Protein AF-A0A838U715-F1 (afdb_monomer_lite)

Structure (mmCIF, N/CA/C/O backbone):
data_AF-A0A838U715-F1
#
_entry.id   AF-A0A838U715-F1
#
loop_
_atom_site.group_PDB
_atom_site.id
_atom_site.type_symbol
_atom_site.label_atom_id
_atom_site.label_alt_id
_atom_site.label_comp_id
_atom_site.label_asym_id
_atom_site.label_entity_id
_atom_site.label_seq_id
_atom_site.pdbx_PDB_ins_code
_atom_site.Cartn_x
_atom_site.Cartn_y
_atom_site.Cartn_z
_atom_site.occupancy
_atom_site.B_iso_or_equiv
_atom_site.auth_seq_id
_atom_site.auth_comp_id
_atom_site.auth_asym_id
_atom_site.auth_atom_id
_atom_site.pdbx_PDB_model_num
ATOM 1 N N . MET A 1 1 ? -49.608 39.444 27.092 1.00 53.28 1 MET A N 1
ATOM 2 C CA . MET A 1 1 ? -48.199 39.632 26.659 1.00 53.28 1 MET A CA 1
ATOM 3 C C . MET A 1 1 ? -47.166 38.999 27.608 1.00 53.28 1 MET A C 1
ATOM 5 O O . MET A 1 1 ? -46.096 38.635 27.142 1.00 53.28 1 MET A O 1
ATOM 9 N N . PHE A 1 2 ? -47.479 38.795 28.898 1.00 52.53 2 PHE A N 1
ATOM 10 C CA . PHE A 1 2 ? -46.560 38.200 29.887 1.00 52.53 2 PHE A CA 1
ATOM 11 C C . PHE A 1 2 ? -46.329 36.679 29.751 1.00 52.53 2 PHE A C 1
ATOM 13 O O . PHE A 1 2 ? -45.199 36.222 29.893 1.00 52.53 2 PHE A O 1
ATOM 20 N N . VAL A 1 3 ? -47.350 35.895 29.385 1.00 55.03 3 VAL A N 1
ATOM 21 C CA . VAL A 1 3 ? -47.244 34.419 29.294 1.00 55.03 3 VAL A CA 1
ATOM 22 C C . VAL A 1 3 ? -46.326 33.953 28.150 1.00 55.03 3 VAL A C 1
ATOM 24 O O . VAL A 1 3 ? -45.543 33.025 28.323 1.00 55.03 3 VAL A O 1
ATOM 27 N N . LYS A 1 4 ? -46.333 34.646 26.999 1.00 54.09 4 LYS A N 1
ATOM 28 C CA . LYS A 1 4 ? -45.460 34.315 25.853 1.00 54.09 4 LYS A CA 1
ATOM 29 C C . LYS A 1 4 ? -43.970 34.557 26.146 1.00 54.09 4 LYS A C 1
ATOM 31 O O . LYS A 1 4 ? -43.141 33.772 25.705 1.00 54.09 4 LYS A O 1
ATOM 36 N N . LYS A 1 5 ? -43.625 35.596 26.922 1.00 56.09 5 LYS A N 1
ATOM 37 C CA . LYS A 1 5 ? -42.231 35.870 27.328 1.00 56.09 5 LYS A CA 1
ATOM 38 C C . LYS A 1 5 ? -41.699 34.836 28.328 1.00 56.09 5 LYS A C 1
ATOM 40 O O . LYS A 1 5 ? -40.544 34.443 28.223 1.00 56.09 5 LYS A O 1
ATOM 45 N N . SER A 1 6 ? -42.541 34.372 29.253 1.00 59.62 6 SER A N 1
ATOM 46 C CA . SER A 1 6 ? -42.167 33.350 30.242 1.00 59.62 6 SER A CA 1
ATOM 47 C C . SER A 1 6 ? -41.945 31.974 29.599 1.00 59.62 6 SER A C 1
ATOM 49 O O . SER A 1 6 ? -40.961 31.310 29.916 1.00 59.62 6 SER A O 1
ATOM 51 N N . LEU A 1 7 ? -42.777 31.593 28.622 1.00 62.03 7 LEU A N 1
ATOM 52 C CA . LEU A 1 7 ? -42.631 30.326 27.898 1.00 62.03 7 LEU A CA 1
ATOM 53 C C . LEU A 1 7 ? -41.391 30.306 26.982 1.00 62.03 7 LEU A C 1
ATOM 55 O O . LEU A 1 7 ? -40.694 29.297 26.930 1.00 62.03 7 LEU A O 1
ATOM 59 N N . SER A 1 8 ? -41.063 31.424 26.318 1.00 63.88 8 SER A N 1
ATOM 60 C CA . SER A 1 8 ? -39.830 31.541 25.519 1.00 63.88 8 SER A CA 1
ATOM 61 C C . SER A 1 8 ? -38.553 31.483 26.361 1.00 63.88 8 SER A C 1
ATOM 63 O O . SER A 1 8 ? -37.570 30.906 25.909 1.00 63.88 8 SER A O 1
ATOM 65 N N . LEU A 1 9 ? -38.550 32.045 27.575 1.00 61.62 9 LEU A N 1
ATOM 66 C CA . LEU A 1 9 ? -37.379 32.018 28.457 1.00 61.62 9 LEU A CA 1
ATOM 67 C C . LEU A 1 9 ? -37.129 30.612 29.032 1.00 61.62 9 LEU A C 1
ATOM 69 O O . LEU A 1 9 ? -35.988 30.161 29.077 1.00 61.62 9 LEU A O 1
ATOM 73 N N . LEU A 1 10 ? -38.196 29.890 29.393 1.00 65.06 10 LEU A N 1
ATOM 74 C CA . LEU A 1 10 ? -38.128 28.492 29.837 1.00 65.06 10 LEU A CA 1
ATOM 75 C C . LEU A 1 10 ? -37.656 27.546 28.725 1.00 65.06 10 LEU A C 1
ATOM 77 O O . LEU A 1 10 ? -36.820 26.683 28.984 1.00 65.06 10 LEU A O 1
ATOM 81 N N . LEU A 1 11 ? -38.133 27.739 27.488 1.00 64.00 11 LEU A N 1
ATOM 82 C CA . LEU A 1 11 ? -37.650 26.972 26.337 1.00 64.00 11 LEU A CA 1
ATOM 83 C C . LEU A 1 11 ? -36.156 27.231 26.088 1.00 64.00 11 LEU A C 1
ATOM 85 O O . LEU A 1 11 ? -35.392 26.285 25.941 1.00 64.00 11 LEU A O 1
ATOM 89 N N . LEU A 1 12 ? -35.720 28.496 26.086 1.00 66.25 12 LEU A N 1
ATOM 90 C CA . LEU A 1 12 ? -34.322 28.855 25.825 1.00 66.25 12 LEU A CA 1
ATOM 91 C C . LEU A 1 12 ? -33.369 28.311 26.906 1.00 66.25 12 LEU A C 1
ATOM 93 O O . LEU A 1 12 ? -32.291 27.817 26.585 1.00 66.25 12 LEU A O 1
ATOM 97 N N . CYS A 1 13 ? -33.775 28.339 28.180 1.00 63.28 13 CYS A N 1
ATOM 98 C CA . CYS A 1 13 ? -33.015 27.725 29.270 1.00 63.28 13 CYS A CA 1
ATOM 99 C C . CYS A 1 13 ? -32.931 26.196 29.139 1.00 63.28 13 CYS A C 1
ATOM 101 O O . CYS A 1 13 ? -31.854 25.645 29.352 1.00 63.28 13 CYS A O 1
ATOM 103 N N . ALA A 1 14 ? -34.019 25.519 28.757 1.00 63.91 14 ALA A N 1
ATOM 104 C CA . ALA A 1 14 ? -34.029 24.067 28.552 1.00 63.91 14 ALA A CA 1
ATOM 105 C C . ALA A 1 14 ? -33.161 23.627 27.356 1.00 63.91 14 ALA A C 1
ATOM 107 O O . ALA A 1 14 ? -32.470 22.611 27.424 1.00 63.91 14 ALA A O 1
ATOM 108 N N . PHE A 1 15 ? -33.137 24.415 26.276 1.00 68.94 15 PHE A N 1
ATOM 109 C CA . PHE A 1 15 ? -32.233 24.174 25.150 1.00 68.94 15 PHE A CA 1
ATOM 110 C C . PHE A 1 15 ? -30.764 24.328 25.567 1.00 68.94 15 PHE A C 1
ATOM 112 O O . PHE A 1 15 ? -29.961 23.434 25.304 1.00 68.94 15 PHE A O 1
ATOM 119 N N . SER A 1 16 ? -30.413 25.395 26.289 1.00 71.12 16 SER A N 1
ATOM 120 C CA . SER A 1 16 ? -29.035 25.628 26.740 1.00 71.12 16 SER A CA 1
ATOM 121 C C . SER A 1 16 ? -28.525 24.565 27.720 1.00 71.12 16 SER A C 1
ATOM 123 O O . SER A 1 16 ? -27.371 24.155 27.626 1.00 71.12 16 SER A O 1
ATOM 125 N N . THR A 1 17 ? -29.361 24.068 28.636 1.00 72.44 17 THR A N 1
ATOM 126 C CA . THR A 1 17 ? -28.960 22.995 29.564 1.00 72.44 17 THR A CA 1
ATOM 127 C C . THR A 1 17 ? -28.779 21.655 28.856 1.00 72.44 17 THR A C 1
ATOM 129 O O . THR A 1 17 ? -27.814 20.948 29.143 1.00 72.44 17 THR A O 1
ATOM 132 N N . SER A 1 18 ? -29.647 21.324 27.895 1.00 80.50 18 SER A N 1
ATOM 133 C CA . SER A 1 18 ? -29.495 20.111 27.081 1.00 80.50 18 SER A CA 1
ATOM 134 C C . SER A 1 18 ? -28.235 20.146 26.206 1.00 80.50 18 SER A C 1
ATOM 136 O O . SER A 1 18 ? -27.519 19.150 26.127 1.00 80.50 18 SER A O 1
ATOM 138 N N . ALA A 1 19 ? -27.899 21.306 25.632 1.00 82.25 19 ALA A N 1
ATOM 139 C CA . ALA A 1 19 ? -26.681 21.491 24.847 1.00 82.25 19 ALA A CA 1
ATOM 140 C C . ALA A 1 19 ? -25.413 21.341 25.704 1.00 82.25 19 ALA A C 1
ATOM 142 O O . ALA A 1 19 ? -24.472 20.665 25.297 1.00 82.25 19 ALA A O 1
ATOM 143 N N . LEU A 1 20 ? -25.398 21.908 26.916 1.00 84.06 20 LEU A N 1
ATOM 144 C CA . LEU A 1 20 ? -24.276 21.763 27.851 1.00 84.06 20 LEU A CA 1
ATOM 145 C C . LEU A 1 20 ? -24.098 20.316 28.336 1.00 84.06 20 LEU A C 1
ATOM 147 O O . LEU A 1 20 ? -22.967 19.852 28.471 1.00 84.06 20 LEU A O 1
ATOM 151 N N . ALA A 1 21 ? -25.197 19.594 28.570 1.00 85.50 21 ALA A N 1
ATOM 152 C CA . ALA A 1 21 ? -25.157 18.176 28.927 1.00 85.50 21 ALA A CA 1
ATOM 153 C C . ALA A 1 21 ? -24.656 17.300 27.766 1.00 85.50 21 ALA A C 1
ATOM 155 O O . ALA A 1 21 ? -23.888 16.365 27.981 1.00 85.50 21 ALA A O 1
ATOM 156 N N . GLN A 1 22 ? -25.044 17.620 26.530 1.00 89.94 22 GLN A N 1
ATOM 157 C CA . GLN A 1 22 ? -24.530 16.933 25.347 1.00 89.94 22 GLN A CA 1
ATOM 158 C C . GLN A 1 22 ? -23.032 17.197 25.157 1.00 89.94 22 GLN A C 1
ATOM 160 O O . GLN A 1 22 ? -22.276 16.265 24.894 1.00 89.94 22 GLN A O 1
ATOM 165 N N . GLN A 1 23 ? -22.590 18.440 25.364 1.00 92.56 23 GLN A N 1
ATOM 166 C CA . GLN A 1 23 ? -21.179 18.810 25.290 1.00 92.56 23 GLN A CA 1
ATOM 167 C C . GLN A 1 23 ? -20.341 18.052 26.326 1.00 92.56 23 GLN A C 1
ATOM 169 O O . GLN A 1 23 ? -19.287 17.521 25.991 1.00 92.56 23 GLN A O 1
ATOM 174 N N . SER A 1 24 ? -20.799 17.961 27.579 1.00 92.19 24 SER A N 1
ATOM 175 C CA . SER A 1 24 ? -20.057 17.245 28.623 1.00 92.19 24 SER A CA 1
ATOM 176 C C . SER A 1 24 ? -20.012 15.734 28.375 1.00 92.19 24 SER A C 1
ATOM 178 O O . SER A 1 24 ? -18.967 15.108 28.578 1.00 92.19 24 SER A O 1
ATOM 180 N N . ALA A 1 25 ? -21.106 15.148 27.875 1.00 95.31 25 ALA A N 1
ATOM 181 C CA . ALA A 1 25 ? -21.140 13.752 27.452 1.00 95.31 25 ALA A CA 1
ATOM 182 C C . ALA A 1 25 ? -20.172 13.494 26.286 1.00 95.31 25 ALA A C 1
ATOM 184 O O . ALA A 1 25 ? -19.432 12.510 26.310 1.00 95.31 25 ALA A O 1
ATOM 185 N N . GLN A 1 26 ? -20.124 14.406 25.311 1.00 95.31 26 GLN A N 1
ATOM 186 C CA . GLN A 1 26 ? -19.201 14.340 24.183 1.00 95.31 26 GLN A CA 1
ATOM 187 C C . GLN A 1 26 ? -17.741 14.425 24.643 1.00 95.31 26 GLN A C 1
ATOM 189 O O . GLN A 1 26 ? -16.968 13.528 24.326 1.00 95.31 26 GLN A O 1
ATOM 194 N N . THR A 1 27 ? -17.367 15.418 25.453 1.00 96.69 27 THR A N 1
ATOM 195 C CA . THR A 1 27 ? -15.990 15.548 25.965 1.00 96.69 27 THR A CA 1
ATOM 196 C C . THR A 1 27 ? -15.565 14.329 26.790 1.00 96.69 27 THR A C 1
ATOM 198 O O . THR A 1 27 ? -14.421 13.887 26.713 1.00 96.69 27 THR A O 1
ATOM 201 N N . THR A 1 28 ? -16.488 13.732 27.550 1.00 97.31 28 THR A N 1
ATOM 202 C CA . THR A 1 28 ? -16.215 12.483 28.281 1.00 97.31 28 THR A CA 1
ATOM 203 C C . THR A 1 28 ? -15.947 11.315 27.329 1.00 97.31 28 THR A C 1
ATOM 205 O O . THR A 1 28 ? -15.036 10.517 27.559 1.00 97.31 28 THR A O 1
ATOM 208 N N . LEU A 1 29 ? -16.733 11.205 26.255 1.00 97.50 29 LEU A N 1
ATOM 209 C CA . LEU A 1 29 ? -16.560 10.174 25.237 1.00 97.50 29 LEU A CA 1
ATOM 210 C C . LEU A 1 29 ? -15.243 10.352 24.471 1.00 97.50 29 LEU A C 1
ATOM 212 O O . LEU A 1 29 ? -14.537 9.369 24.268 1.00 97.50 29 LEU A O 1
ATOM 216 N N . GLU A 1 30 ? -14.902 11.587 24.102 1.00 97.44 30 GLU A N 1
ATOM 217 C CA . GLU A 1 30 ? -13.639 11.952 23.451 1.00 97.44 30 GLU A CA 1
ATOM 218 C C . GLU A 1 30 ? -12.445 11.575 24.332 1.00 97.44 30 GLU A C 1
ATOM 220 O O . GLU A 1 30 ? -11.585 10.817 23.896 1.00 97.44 30 GLU A O 1
ATOM 225 N N . ALA A 1 31 ? -12.444 11.972 25.610 1.00 97.75 31 ALA A N 1
ATOM 226 C CA . ALA A 1 31 ? -11.373 11.618 26.543 1.00 97.75 31 ALA A CA 1
ATOM 227 C C . ALA A 1 31 ? -11.214 10.096 26.708 1.00 97.75 31 ALA A C 1
ATOM 229 O O . ALA A 1 31 ? -10.098 9.575 26.796 1.00 97.75 31 ALA A O 1
ATOM 230 N N . LYS A 1 32 ? -1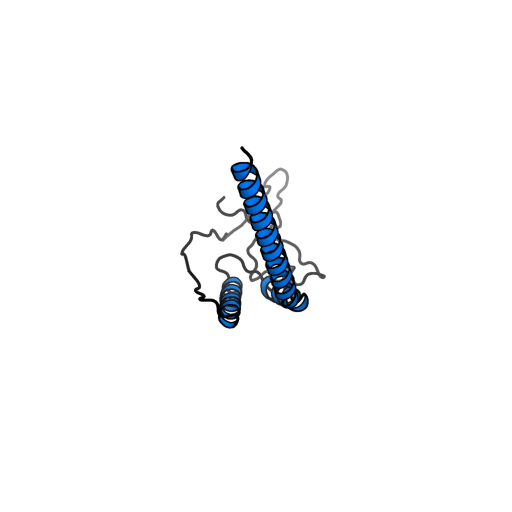2.330 9.357 26.726 1.00 97.44 32 LYS A N 1
ATOM 231 C CA . LYS A 1 32 ? -12.303 7.892 26.753 1.00 97.44 32 LYS A CA 1
ATOM 232 C C . LYS A 1 32 ? -11.730 7.324 25.454 1.00 97.44 32 LYS A C 1
ATOM 234 O O . LYS A 1 32 ? -10.921 6.403 25.517 1.00 97.44 32 LYS A O 1
ATOM 239 N N . PHE A 1 33 ? -12.130 7.847 24.301 1.00 95.94 33 PHE A N 1
ATOM 240 C CA . PHE A 1 33 ? -11.613 7.411 23.007 1.00 95.94 33 PHE A CA 1
ATOM 241 C C . PHE A 1 33 ? -10.103 7.651 22.898 1.00 95.94 33 PHE A C 1
ATOM 243 O O . PHE A 1 33 ? -9.360 6.722 22.581 1.00 95.94 33 PHE A O 1
ATOM 250 N N . ASP A 1 34 ? -9.648 8.848 23.263 1.00 96.88 34 ASP A N 1
ATOM 251 C CA . ASP A 1 34 ? -8.235 9.223 23.264 1.00 96.88 34 ASP A CA 1
ATOM 252 C C . ASP A 1 34 ? -7.402 8.302 24.158 1.00 96.88 34 ASP A C 1
ATOM 254 O O . ASP A 1 34 ? -6.281 7.941 23.799 1.00 96.88 34 ASP A O 1
ATOM 258 N N . SER A 1 35 ? -7.964 7.833 25.280 1.00 96.44 35 SER A N 1
ATOM 259 C CA . SER A 1 35 ? -7.279 6.891 26.175 1.00 96.44 35 SER A CA 1
ATOM 260 C C . SER A 1 35 ? -6.949 5.537 25.526 1.00 96.44 35 SER A C 1
ATOM 262 O O . SER A 1 35 ? -6.049 4.839 25.992 1.00 96.44 35 SER A O 1
ATOM 264 N N . PHE A 1 36 ? -7.636 5.162 24.440 1.00 94.44 36 PHE A N 1
ATOM 265 C CA . PHE A 1 36 ? -7.349 3.942 23.680 1.00 94.44 36 PHE A CA 1
ATOM 266 C C . PHE A 1 36 ? -6.276 4.135 22.598 1.00 94.44 36 PHE A C 1
ATOM 268 O O . PHE A 1 36 ? -5.761 3.150 22.057 1.00 94.44 36 PHE A O 1
ATOM 275 N N . LEU A 1 37 ? -5.924 5.378 22.258 1.00 95.00 37 LEU A N 1
ATOM 276 C CA . LEU A 1 37 ? -4.948 5.670 21.215 1.00 95.00 37 LEU A CA 1
ATOM 277 C C . LEU A 1 37 ? -3.522 5.480 21.741 1.00 95.00 37 LEU A C 1
ATOM 279 O O . LEU A 1 37 ? -3.084 6.115 22.696 1.00 95.00 37 LEU A O 1
ATOM 283 N N . SER A 1 38 ? -2.757 4.621 21.067 1.00 96.62 38 SER A N 1
ATOM 284 C CA . SER A 1 38 ? -1.367 4.333 21.426 1.00 96.62 38 SER A CA 1
ATOM 285 C C . SER A 1 38 ? -0.410 4.774 20.317 1.00 96.62 38 SER A C 1
ATOM 287 O O . SER A 1 38 ? -0.452 4.221 19.213 1.00 96.62 38 SER A O 1
ATOM 289 N N . PRO A 1 39 ? 0.530 5.697 20.594 1.00 97.62 39 PRO A N 1
ATOM 290 C CA . PRO A 1 39 ? 1.595 6.040 19.654 1.00 97.62 39 PRO A CA 1
ATOM 291 C C . PRO A 1 39 ? 2.473 4.840 19.270 1.00 97.62 39 PRO A C 1
ATOM 293 O O . PRO A 1 39 ? 3.050 4.816 18.185 1.00 97.62 39 PRO A O 1
ATOM 296 N N . ALA A 1 40 ? 2.593 3.839 20.150 1.00 98.12 40 ALA A N 1
ATOM 297 C CA . ALA A 1 40 ? 3.350 2.624 19.860 1.00 98.12 40 ALA A CA 1
ATOM 298 C C . ALA A 1 40 ? 2.671 1.782 18.773 1.00 98.12 40 ALA A C 1
ATOM 300 O O . ALA A 1 40 ? 3.356 1.306 17.869 1.00 98.12 40 ALA A O 1
ATOM 301 N N . ASN A 1 41 ? 1.337 1.686 18.808 1.00 96.69 41 ASN A N 1
ATOM 302 C CA . ASN A 1 41 ? 0.566 1.012 17.765 1.00 96.69 41 ASN A CA 1
ATOM 303 C C . ASN A 1 41 ? 0.798 1.683 16.409 1.00 96.69 41 ASN A C 1
ATOM 305 O O . ASN A 1 41 ? 1.152 1.007 15.451 1.00 96.69 41 ASN A O 1
ATOM 309 N N . GLN A 1 42 ? 0.700 3.016 16.349 1.00 96.31 42 GLN A N 1
ATOM 310 C CA . GLN A 1 42 ? 0.899 3.768 15.104 1.00 96.31 42 GLN A CA 1
ATOM 311 C C . GLN A 1 42 ? 2.293 3.550 14.504 1.00 96.31 42 GLN A C 1
ATOM 313 O O . GLN A 1 42 ? 2.425 3.344 13.298 1.00 96.31 42 GLN A O 1
ATOM 318 N N . ARG A 1 43 ? 3.339 3.538 15.342 1.00 97.94 43 ARG A N 1
ATOM 319 C CA . ARG A 1 43 ? 4.709 3.246 14.892 1.00 97.94 43 ARG A CA 1
ATOM 320 C C . ARG A 1 43 ? 4.838 1.839 14.319 1.00 97.94 43 ARG A C 1
ATOM 322 O O . ARG A 1 43 ? 5.430 1.674 13.256 1.00 97.94 43 ARG A O 1
ATOM 329 N N . GLU A 1 44 ? 4.290 0.837 15.000 1.00 97.81 44 GLU A N 1
ATOM 330 C CA . GLU A 1 44 ? 4.390 -0.552 14.549 1.00 97.81 44 GLU A CA 1
ATOM 331 C C . GLU A 1 44 ? 3.581 -0.799 13.272 1.00 97.81 44 GLU A 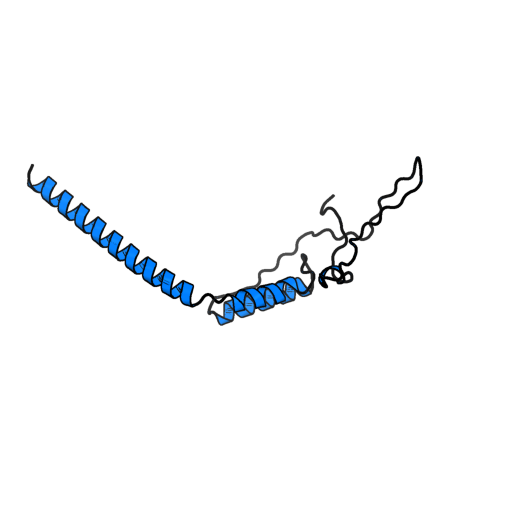C 1
ATOM 333 O O . GLU A 1 44 ? 4.059 -1.452 12.343 1.00 97.81 44 GLU A O 1
ATOM 338 N N . TRP A 1 45 ? 2.383 -0.221 13.181 1.00 97.81 45 TRP A N 1
ATOM 339 C CA . TRP A 1 45 ? 1.553 -0.305 11.984 1.00 97.81 45 TRP A CA 1
ATOM 340 C C . TRP A 1 45 ? 2.226 0.365 10.796 1.00 97.81 45 TRP A C 1
ATOM 342 O O . TRP A 1 45 ? 2.289 -0.237 9.730 1.00 97.81 45 TRP A O 1
ATOM 352 N N . MET A 1 46 ? 2.800 1.556 10.981 1.00 97.06 46 MET A N 1
ATOM 353 C CA . MET A 1 46 ? 3.566 2.226 9.933 1.00 97.06 46 MET A CA 1
ATOM 354 C C . MET A 1 46 ? 4.737 1.359 9.475 1.00 97.06 46 MET A C 1
ATOM 356 O O . MET A 1 46 ? 4.844 1.078 8.285 1.00 97.06 46 MET A O 1
ATOM 360 N N . ARG A 1 47 ? 5.557 0.867 10.414 1.00 95.81 47 ARG A N 1
ATOM 361 C CA . ARG A 1 47 ? 6.711 0.006 10.122 1.00 95.81 47 ARG A CA 1
ATOM 362 C C . ARG A 1 47 ? 6.318 -1.219 9.304 1.00 95.81 47 ARG A C 1
ATOM 364 O O . ARG A 1 47 ? 7.045 -1.593 8.392 1.00 95.81 47 ARG A O 1
ATOM 371 N N . ARG A 1 48 ? 5.184 -1.847 9.626 1.00 97.06 48 ARG A N 1
ATOM 372 C CA . ARG A 1 48 ? 4.646 -2.974 8.862 1.00 97.06 48 ARG A CA 1
ATOM 373 C C . ARG A 1 48 ? 4.176 -2.527 7.482 1.00 97.06 48 ARG A C 1
ATOM 375 O O . ARG A 1 48 ? 4.647 -3.044 6.480 1.00 97.06 48 ARG A O 1
ATOM 382 N N . LEU A 1 49 ? 3.250 -1.576 7.421 1.00 97.25 49 LEU A N 1
ATOM 383 C CA . LEU A 1 49 ? 2.566 -1.207 6.183 1.00 97.25 49 LEU A CA 1
ATOM 384 C C . LEU A 1 49 ? 3.526 -0.641 5.125 1.00 97.25 49 LEU A C 1
ATOM 386 O O . LEU A 1 49 ? 3.262 -0.819 3.935 1.00 97.25 49 LEU A O 1
ATOM 390 N N . SER A 1 50 ? 4.639 -0.024 5.541 1.00 95.44 50 SER A N 1
ATOM 391 C CA . SER A 1 50 ? 5.674 0.532 4.660 1.00 95.44 50 SER A CA 1
ATOM 392 C C . SER A 1 50 ? 6.920 -0.347 4.492 1.00 95.44 50 SER A C 1
ATOM 394 O O . SER A 1 50 ? 7.869 0.077 3.836 1.00 95.44 50 SER A O 1
ATOM 396 N N . ALA A 1 51 ? 6.954 -1.563 5.052 1.00 95.06 51 ALA A N 1
ATOM 397 C CA . ALA A 1 51 ? 8.178 -2.368 5.059 1.00 95.06 51 ALA A CA 1
ATOM 398 C C . ALA A 1 51 ? 8.671 -2.745 3.653 1.00 95.06 51 ALA A C 1
ATOM 400 O O . ALA A 1 51 ? 9.862 -3.014 3.484 1.00 95.06 51 ALA A O 1
ATOM 401 N N . ARG A 1 52 ? 7.761 -2.828 2.670 1.00 95.44 52 ARG A N 1
ATOM 402 C CA . ARG A 1 52 ? 8.042 -3.252 1.291 1.00 95.44 52 ARG A CA 1
ATOM 403 C C . ARG A 1 52 ? 7.144 -2.530 0.279 1.00 95.44 52 ARG A C 1
ATOM 405 O O . ARG A 1 52 ? 6.059 -2.080 0.662 1.00 95.44 52 ARG A O 1
ATOM 412 N N . PRO A 1 53 ? 7.538 -2.460 -1.008 1.00 94.94 53 PRO A N 1
ATOM 413 C CA . PRO A 1 53 ? 6.698 -1.918 -2.073 1.00 94.94 53 PRO A CA 1
ATOM 414 C C . PRO A 1 53 ? 5.304 -2.560 -2.103 1.00 94.94 53 PRO A C 1
ATOM 416 O O . PRO A 1 53 ? 5.165 -3.779 -2.182 1.00 94.94 53 PRO A O 1
ATOM 419 N N . HIS A 1 54 ? 4.262 -1.729 -2.060 1.00 96.31 54 HIS A N 1
ATOM 420 C CA . HIS A 1 54 ? 2.862 -2.164 -1.970 1.00 96.31 54 HIS A CA 1
ATOM 421 C C . HIS A 1 54 ? 1.965 -1.533 -3.050 1.00 96.31 54 HIS A C 1
ATOM 423 O O . HIS A 1 54 ? 0.859 -1.074 -2.779 1.00 96.31 54 HIS A O 1
ATOM 429 N N . HIS A 1 55 ? 2.453 -1.469 -4.290 1.00 94.31 55 HIS A N 1
ATOM 430 C CA . HIS A 1 55 ? 1.682 -0.939 -5.419 1.00 94.31 55 HIS A CA 1
ATOM 431 C C . HIS A 1 55 ? 0.438 -1.794 -5.730 1.00 94.31 55 HIS A C 1
ATOM 433 O O . HIS A 1 55 ? 0.301 -2.930 -5.261 1.00 94.31 55 HIS A O 1
ATOM 439 N N . LEU A 1 56 ? -0.454 -1.272 -6.575 1.00 94.25 56 LEU A N 1
ATOM 440 C CA . LEU A 1 56 ? -1.655 -1.984 -7.010 1.00 94.25 56 LEU A CA 1
ATOM 441 C C . LEU A 1 56 ? -1.295 -3.348 -7.628 1.00 94.25 56 LEU A C 1
ATOM 443 O O . LEU A 1 56 ? -0.376 -3.445 -8.442 1.00 94.25 56 LEU A O 1
ATOM 447 N N . GLY A 1 57 ? -1.974 -4.407 -7.178 1.00 93.38 57 GLY A N 1
ATOM 448 C CA . GLY A 1 57 ? -1.721 -5.793 -7.596 1.00 93.38 57 GLY A CA 1
ATOM 449 C C . GLY A 1 57 ? -0.475 -6.463 -6.990 1.00 93.38 57 GLY A C 1
ATOM 450 O O . GLY A 1 57 ? -0.197 -7.616 -7.311 1.00 93.38 57 GLY A O 1
ATOM 451 N N . SER A 1 58 ? 0.287 -5.788 -6.123 1.00 95.25 58 SER A N 1
ATOM 452 C CA . SER A 1 58 ? 1.476 -6.377 -5.488 1.00 95.25 58 SER A CA 1
ATOM 453 C C . SER A 1 58 ? 1.131 -7.438 -4.434 1.00 95.25 58 SER A C 1
ATOM 455 O O . SER A 1 58 ? 0.121 -7.357 -3.729 1.00 95.25 58 SER A O 1
ATOM 457 N N . ALA A 1 59 ? 2.033 -8.410 -4.257 1.00 96.12 59 ALA A N 1
ATOM 458 C CA . ALA A 1 59 ? 1.897 -9.433 -3.221 1.00 96.12 59 ALA A CA 1
ATOM 459 C C . ALA A 1 59 ? 1.879 -8.831 -1.804 1.00 96.12 59 ALA A C 1
ATOM 461 O O . ALA A 1 59 ? 1.089 -9.262 -0.964 1.00 96.12 59 ALA A O 1
ATOM 462 N N . TYR A 1 60 ? 2.714 -7.819 -1.536 1.00 97.56 60 TYR A N 1
ATOM 463 C CA . TYR A 1 60 ? 2.744 -7.170 -0.224 1.00 97.56 60 TYR A CA 1
ATOM 464 C C . TYR A 1 60 ? 1.517 -6.284 0.023 1.00 97.56 60 TYR A C 1
ATOM 466 O O . TYR A 1 60 ? 0.995 -6.259 1.134 1.00 97.56 60 TYR A O 1
ATOM 474 N N . GLY A 1 61 ? 0.986 -5.638 -1.022 1.00 97.50 61 GLY A N 1
ATOM 475 C CA . GLY A 1 61 ? -0.294 -4.930 -0.952 1.00 97.50 61 GLY A CA 1
ATOM 476 C C . GLY A 1 61 ? -1.438 -5.843 -0.501 1.00 97.50 61 GLY A C 1
ATOM 477 O O . GLY A 1 61 ? -2.191 -5.476 0.401 1.00 97.50 61 GLY A 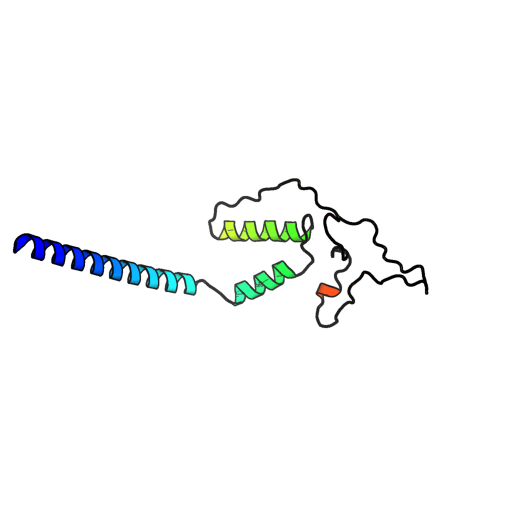O 1
ATOM 478 N N . LYS A 1 62 ? -1.513 -7.072 -1.036 1.00 97.69 62 LYS A N 1
ATOM 479 C CA . LYS A 1 62 ? -2.488 -8.081 -0.588 1.00 97.69 62 LYS A CA 1
ATOM 480 C C . LYS A 1 62 ? -2.295 -8.464 0.885 1.00 97.69 62 LYS A C 1
ATOM 482 O O . LYS A 1 62 ? -3.260 -8.456 1.642 1.00 97.69 62 LYS A O 1
ATOM 487 N N . GLN A 1 63 ? -1.057 -8.727 1.309 1.00 98.38 63 GLN A N 1
ATOM 488 C CA . GLN A 1 63 ? -0.754 -9.056 2.711 1.00 98.38 63 GLN A CA 1
ATOM 489 C C . GLN A 1 63 ? -1.147 -7.925 3.673 1.00 98.38 63 GLN A C 1
ATOM 491 O O . GLN A 1 63 ? -1.634 -8.186 4.775 1.00 98.38 63 GLN A O 1
ATOM 496 N N . ASN A 1 64 ? -0.958 -6.668 3.264 1.00 98.31 64 ASN A N 1
ATOM 497 C CA . ASN A 1 64 ? -1.397 -5.507 4.034 1.00 98.31 64 ASN A CA 1
ATOM 498 C C . ASN A 1 64 ? -2.927 -5.436 4.125 1.00 98.31 64 ASN A C 1
ATOM 500 O O . ASN A 1 64 ? -3.446 -5.230 5.221 1.00 98.31 64 ASN A O 1
ATOM 504 N N . ALA A 1 65 ? -3.647 -5.654 3.019 1.00 98.38 65 ALA A N 1
ATOM 505 C CA . ALA A 1 65 ? -5.112 -5.694 3.003 1.00 98.38 65 ALA A CA 1
ATOM 506 C C . ALA A 1 65 ? -5.672 -6.780 3.937 1.00 98.38 65 ALA A C 1
ATOM 508 O O . ALA A 1 65 ? -6.540 -6.506 4.764 1.00 98.38 65 ALA A O 1
ATOM 509 N N . GLU A 1 66 ? -5.124 -7.994 3.866 1.00 98.50 66 GLU A N 1
ATOM 510 C CA . GLU A 1 66 ? -5.521 -9.120 4.719 1.00 98.50 66 GLU A CA 1
ATOM 511 C C . GLU A 1 66 ? -5.229 -8.855 6.198 1.00 98.50 66 GLU A C 1
ATOM 513 O O . GLU A 1 66 ? -6.061 -9.137 7.064 1.00 98.50 66 GLU A O 1
ATOM 518 N N . TRP A 1 67 ? -4.073 -8.260 6.497 1.00 98.50 67 TRP A N 1
ATOM 519 C CA . TRP A 1 67 ? -3.724 -7.889 7.862 1.00 98.50 67 TRP A CA 1
ATOM 520 C C . TRP A 1 67 ? -4.647 -6.800 8.421 1.00 98.50 67 TRP A C 1
ATOM 522 O O . TRP A 1 67 ? -5.147 -6.954 9.533 1.00 98.50 67 TRP A O 1
ATOM 532 N N . MET A 1 68 ? -4.930 -5.740 7.656 1.00 98.38 68 MET A N 1
ATOM 533 C CA . MET A 1 68 ? -5.873 -4.696 8.076 1.00 98.38 68 MET A CA 1
ATOM 534 C C . MET A 1 68 ? -7.267 -5.278 8.312 1.00 98.38 68 MET A C 1
ATOM 536 O O . MET A 1 68 ? -7.880 -4.996 9.339 1.00 98.38 68 MET A O 1
ATOM 540 N N . ALA A 1 69 ? -7.741 -6.155 7.423 1.00 98.56 69 ALA A N 1
ATOM 541 C CA . ALA A 1 69 ? -9.022 -6.825 7.607 1.00 98.56 69 ALA A CA 1
ATOM 542 C C . ALA A 1 69 ? -9.051 -7.674 8.890 1.00 98.56 69 ALA A C 1
ATOM 544 O O . ALA A 1 69 ? -10.047 -7.682 9.610 1.00 98.56 69 ALA A O 1
ATOM 545 N N . SER A 1 70 ? -7.951 -8.358 9.222 1.00 98.44 70 SER A N 1
ATOM 546 C CA . SER A 1 70 ? -7.824 -9.085 10.490 1.00 98.44 70 SER A CA 1
ATOM 547 C C . SER A 1 70 ? -7.867 -8.161 11.711 1.00 98.44 70 SER A C 1
ATOM 549 O O . SER A 1 70 ? -8.434 -8.550 12.730 1.00 98.44 70 SER A O 1
ATOM 551 N N . MET A 1 71 ? -7.272 -6.968 11.631 1.00 97.69 71 MET A N 1
ATOM 552 C CA . MET A 1 71 ? -7.315 -5.981 12.716 1.00 97.69 71 MET A CA 1
ATOM 553 C C . MET A 1 71 ? -8.738 -5.452 12.924 1.00 97.69 71 MET A C 1
ATOM 555 O O . MET A 1 71 ? -9.224 -5.445 14.047 1.00 97.69 71 MET A O 1
ATOM 559 N N . PHE A 1 72 ? -9.451 -5.098 11.853 1.00 98.25 72 PHE A N 1
ATOM 560 C CA . PHE A 1 72 ? -10.843 -4.654 11.967 1.00 98.25 72 PHE A CA 1
ATOM 561 C C . PHE A 1 72 ? -11.753 -5.734 12.564 1.00 98.25 72 PHE A C 1
ATOM 563 O O . PHE A 1 72 ? -12.526 -5.454 13.481 1.00 98.25 72 PHE A O 1
ATOM 570 N N . ARG A 1 73 ? -11.605 -6.993 12.138 1.00 98.56 73 ARG A N 1
ATOM 571 C CA . ARG A 1 73 ? -12.359 -8.108 12.734 1.00 98.56 73 ARG A CA 1
ATOM 572 C C . ARG A 1 73 ? -12.057 -8.289 14.218 1.00 98.56 73 ARG A C 1
ATOM 574 O O . ARG A 1 73 ? -12.979 -8.529 14.989 1.00 98.56 73 ARG A O 1
ATOM 581 N N . SER A 1 74 ? -10.795 -8.155 14.638 1.00 97.44 74 SER A N 1
ATOM 582 C CA . SER A 1 74 ? -10.431 -8.303 16.055 1.00 97.44 74 SER A CA 1
ATOM 583 C C . SER A 1 74 ? -10.990 -7.183 16.937 1.00 97.44 74 SER A C 1
ATOM 585 O O . SER A 1 74 ? -11.201 -7.392 18.129 1.00 97.44 74 SER A O 1
ATOM 587 N N . TRP A 1 75 ? -11.294 -6.022 16.355 1.00 96.06 75 TRP A N 1
ATOM 588 C CA . TRP A 1 75 ? -11.989 -4.922 17.026 1.00 96.06 75 TRP A CA 1
ATOM 589 C C . TRP A 1 75 ? -13.519 -5.054 17.009 1.00 96.06 75 TRP A C 1
ATOM 591 O O . TRP A 1 75 ? -14.203 -4.213 17.586 1.00 96.06 75 TRP A O 1
ATOM 601 N N . GLY A 1 76 ? -14.059 -6.100 16.377 1.00 98.19 76 GLY A N 1
ATOM 602 C CA . GLY A 1 76 ? -15.494 -6.377 16.329 1.00 98.19 76 GLY A CA 1
ATOM 603 C C . GLY A 1 76 ? -16.232 -5.764 15.137 1.00 98.19 76 GLY A C 1
ATOM 604 O O . GLY A 1 76 ? -17.460 -5.740 15.151 1.00 98.19 76 GLY A O 1
ATOM 605 N N . TYR A 1 77 ? -15.525 -5.283 14.109 1.00 98.38 77 TYR A N 1
ATOM 606 C CA . TYR A 1 77 ? -16.164 -4.784 12.889 1.00 98.38 77 TYR A CA 1
ATOM 607 C C . TYR A 1 77 ? -16.536 -5.920 11.931 1.00 98.38 77 TYR A C 1
ATOM 609 O O . TYR A 1 77 ? -15.734 -6.822 11.662 1.00 98.38 77 TYR A O 1
ATOM 617 N N . GLU A 1 78 ? -17.716 -5.819 11.320 1.00 98.38 78 GLU A N 1
ATOM 618 C CA . GLU A 1 78 ? -18.039 -6.576 10.111 1.00 98.38 78 GLU A CA 1
ATOM 619 C C . GLU A 1 78 ? -17.105 -6.122 8.981 1.00 98.38 78 GLU A C 1
ATOM 621 O O . GLU A 1 78 ? -17.013 -4.934 8.678 1.00 98.38 78 GLU A O 1
ATOM 626 N N . THR A 1 79 ? -16.329 -7.053 8.421 1.00 98.50 79 THR A N 1
ATOM 627 C CA . THR A 1 79 ? -15.210 -6.706 7.534 1.00 98.50 79 THR A CA 1
ATOM 628 C C . THR A 1 79 ? -15.099 -7.657 6.349 1.00 98.50 79 THR A C 1
ATOM 630 O O . THR A 1 79 ? -14.843 -8.858 6.514 1.00 98.50 79 THR A O 1
ATOM 633 N N . GLU A 1 80 ? -15.145 -7.083 5.152 1.00 98.12 80 GLU A N 1
ATOM 634 C CA . GLU A 1 80 ? -14.969 -7.753 3.865 1.00 98.12 80 GLU A CA 1
ATOM 635 C C . GLU A 1 80 ? -13.808 -7.120 3.078 1.00 98.12 80 GLU A C 1
ATOM 637 O O . GLU A 1 80 ? -13.529 -5.929 3.209 1.00 98.12 80 GLU A O 1
ATOM 642 N N . ILE A 1 81 ? -13.124 -7.921 2.254 1.00 97.88 81 ILE A N 1
ATOM 643 C CA . ILE A 1 81 ? -12.197 -7.414 1.235 1.00 97.88 81 ILE A CA 1
ATOM 644 C C . ILE A 1 81 ? -12.903 -7.503 -0.113 1.00 97.88 81 ILE A C 1
ATOM 646 O O . ILE A 1 81 ? -13.050 -8.593 -0.664 1.00 97.88 81 ILE A O 1
ATOM 650 N N . VAL A 1 82 ? -13.301 -6.355 -0.654 1.00 97.56 82 VAL A N 1
ATOM 651 C CA . VAL A 1 82 ? -13.927 -6.280 -1.977 1.00 97.56 82 VAL A CA 1
ATOM 652 C C . VAL A 1 82 ? -12.843 -6.177 -3.047 1.00 97.56 82 VAL A C 1
ATOM 654 O O . VAL A 1 82 ? -11.931 -5.355 -2.942 1.00 97.56 82 VAL A O 1
ATOM 657 N N . SER A 1 83 ? -12.937 -7.024 -4.071 1.00 96.25 83 SER A N 1
ATOM 658 C CA . SER A 1 83 ? -11.968 -7.089 -5.169 1.00 96.25 83 SER A CA 1
ATOM 659 C C . SER A 1 83 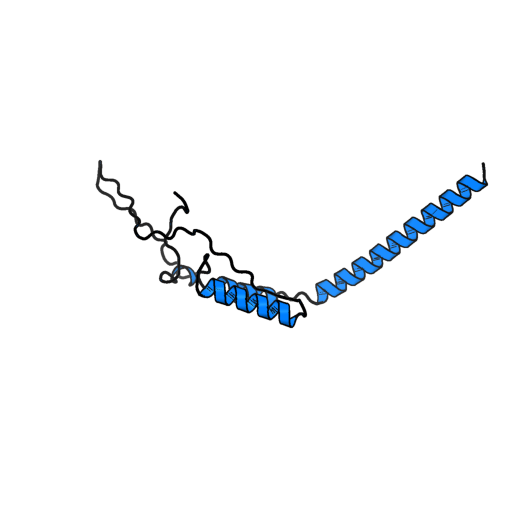? -12.578 -6.579 -6.467 1.00 96.25 83 SER A C 1
ATOM 661 O O . SER A 1 83 ? -13.742 -6.844 -6.757 1.00 96.25 83 SER A O 1
ATOM 663 N N . TYR A 1 84 ? -11.768 -5.877 -7.255 1.00 96.69 84 TYR A N 1
ATOM 664 C CA . TYR A 1 84 ? -12.145 -5.365 -8.566 1.00 96.69 84 TYR A CA 1
ATOM 665 C C . TYR A 1 84 ? -11.033 -5.656 -9.563 1.00 96.69 84 TYR A C 1
ATOM 667 O O . TYR A 1 84 ? -9.855 -5.446 -9.262 1.00 96.69 84 TYR A O 1
ATOM 675 N N . ASP A 1 85 ? -11.421 -6.069 -10.763 1.00 96.50 85 ASP A N 1
ATOM 676 C CA . ASP A 1 85 ? -10.503 -6.219 -11.882 1.00 96.50 85 ASP A CA 1
ATOM 677 C C . ASP A 1 85 ? -10.408 -4.887 -12.626 1.00 96.50 85 ASP A C 1
ATOM 679 O O . ASP A 1 85 ? -11.369 -4.415 -13.235 1.00 96.50 85 ASP A O 1
ATOM 683 N N . VAL A 1 86 ? -9.240 -4.253 -12.542 1.00 95.31 86 VAL A N 1
ATOM 684 C CA . VAL A 1 86 ? -8.986 -2.934 -13.130 1.00 95.31 86 VAL A CA 1
ATOM 685 C C . VAL A 1 86 ? -7.811 -2.991 -14.093 1.00 95.31 86 VAL A C 1
ATOM 687 O O . VAL A 1 86 ? -6.849 -3.737 -13.894 1.00 95.31 86 VAL A O 1
ATOM 690 N N . LEU A 1 87 ? -7.865 -2.167 -15.137 1.00 95.31 87 LEU A N 1
ATOM 691 C CA . LEU A 1 87 ? -6.732 -1.997 -16.034 1.00 95.31 87 LEU A CA 1
ATOM 692 C C . LEU A 1 87 ? -5.634 -1.219 -15.306 1.00 95.31 87 LEU A C 1
ATOM 694 O O . LEU A 1 87 ? -5.832 -0.058 -14.967 1.00 95.31 87 LEU A O 1
ATOM 698 N N . PHE A 1 88 ? -4.475 -1.842 -15.102 1.00 94.19 88 PHE A N 1
ATOM 699 C CA . PHE A 1 88 ? -3.316 -1.196 -14.493 1.00 94.19 88 PHE A CA 1
ATOM 700 C C . PHE A 1 88 ? -2.072 -1.386 -15.370 1.00 94.19 88 PHE A C 1
ATOM 702 O O . PHE A 1 88 ? -1.609 -2.519 -15.539 1.00 94.19 88 PHE A O 1
ATOM 709 N N . PRO A 1 89 ? -1.527 -0.311 -15.966 1.00 94.06 89 PRO A N 1
ATOM 710 C CA . PRO A 1 89 ? -0.424 -0.426 -16.907 1.00 94.06 89 PRO A CA 1
ATOM 711 C C . PRO A 1 89 ? 0.887 -0.671 -16.161 1.00 94.06 89 PRO A C 1
ATOM 713 O O . PRO A 1 89 ? 1.335 0.174 -15.398 1.00 94.06 89 PRO A O 1
ATOM 716 N N . THR A 1 90 ? 1.546 -1.802 -16.417 1.00 92.12 90 THR A N 1
ATOM 717 C CA . THR A 1 90 ? 2.915 -2.059 -15.950 1.00 92.12 90 THR A CA 1
ATOM 718 C C . THR A 1 90 ? 3.875 -2.075 -17.142 1.00 92.12 90 THR A C 1
ATOM 720 O O . THR A 1 90 ? 3.674 -2.830 -18.100 1.00 92.12 90 THR A O 1
ATOM 723 N N . PRO A 1 91 ? 4.914 -1.223 -17.151 1.00 90.19 91 PRO A N 1
ATOM 724 C CA . PRO A 1 91 ? 5.775 -1.090 -18.316 1.00 90.19 91 PRO A CA 1
ATOM 725 C C . PRO A 1 91 ? 6.673 -2.321 -18.462 1.00 90.19 91 PRO A C 1
ATOM 727 O O . PRO A 1 91 ? 7.351 -2.734 -17.522 1.00 90.19 91 PRO A O 1
ATOM 730 N N . LYS A 1 92 ? 6.731 -2.876 -19.676 1.00 89.25 92 LYS A N 1
ATOM 731 C CA . LYS A 1 92 ? 7.655 -3.971 -20.022 1.00 89.25 92 LYS A CA 1
ATOM 732 C C . LYS A 1 92 ? 9.050 -3.461 -20.375 1.00 89.25 92 LYS A C 1
ATOM 734 O O . LYS A 1 92 ? 10.053 -4.108 -20.090 1.00 89.25 92 LYS A O 1
ATOM 739 N N . THR A 1 93 ? 9.119 -2.292 -21.004 1.00 90.69 93 THR A N 1
ATOM 740 C CA . THR A 1 93 ? 10.362 -1.676 -21.470 1.00 90.69 93 THR A CA 1
ATOM 741 C C . THR A 1 93 ? 10.281 -0.177 -21.255 1.00 90.69 93 THR A C 1
ATOM 743 O O . THR A 1 93 ? 9.218 0.421 -21.403 1.00 90.69 93 THR A O 1
ATOM 746 N N . ARG A 1 94 ? 11.408 0.432 -20.888 1.00 92.75 94 ARG A N 1
ATOM 747 C CA . ARG A 1 94 ? 11.533 1.880 -20.742 1.00 92.75 94 ARG A CA 1
ATOM 748 C C . ARG A 1 94 ? 12.848 2.315 -21.344 1.00 92.75 94 ARG A C 1
ATOM 750 O O . ARG A 1 94 ? 13.889 1.745 -21.019 1.00 92.75 94 ARG A O 1
ATOM 757 N N . LEU A 1 95 ? 12.787 3.321 -22.202 1.00 94.12 95 LEU A N 1
ATOM 758 C CA . LEU A 1 95 ? 13.952 3.839 -22.884 1.00 94.12 95 LEU A CA 1
ATOM 759 C C . LEU A 1 95 ? 13.761 5.322 -23.144 1.00 94.12 95 LEU A C 1
ATOM 761 O O . LEU A 1 95 ? 12.786 5.725 -23.767 1.00 94.12 95 LEU A O 1
ATOM 765 N N . VAL A 1 96 ? 14.717 6.118 -22.683 1.00 95.44 96 VAL A N 1
ATOM 766 C CA . VAL A 1 96 ? 14.826 7.516 -23.081 1.00 95.44 96 VAL A CA 1
ATOM 767 C C . VAL A 1 96 ? 16.252 7.727 -23.550 1.00 95.44 96 VAL A C 1
ATOM 769 O O . VAL A 1 96 ? 17.207 7.523 -22.793 1.00 95.44 96 VAL A O 1
ATOM 772 N N . GLN A 1 97 ? 16.381 8.080 -24.824 1.00 97.06 97 GLN A N 1
ATOM 773 C CA . GLN A 1 97 ? 17.659 8.278 -25.485 1.00 97.06 97 GLN A CA 1
ATOM 774 C C . GLN A 1 97 ? 17.676 9.620 -26.203 1.00 97.06 97 GLN A C 1
ATOM 776 O O . GLN A 1 97 ? 16.792 9.928 -26.998 1.00 97.06 97 GLN A O 1
ATOM 781 N N . MET A 1 98 ? 18.726 10.392 -25.947 1.00 97.19 98 MET A N 1
ATOM 782 C CA . MET A 1 98 ? 19.144 11.469 -26.829 1.00 97.19 98 MET A CA 1
ATOM 783 C C . MET A 1 98 ? 20.001 10.845 -27.926 1.00 97.19 98 MET A C 1
ATOM 785 O O . MET A 1 98 ? 21.006 10.208 -27.620 1.00 97.19 98 MET A O 1
ATOM 789 N N . ILE A 1 99 ? 19.602 11.000 -29.187 1.00 97.56 99 ILE A N 1
ATOM 790 C CA . ILE A 1 99 ? 20.334 10.436 -30.334 1.00 97.56 99 ILE A CA 1
ATOM 791 C C . ILE A 1 99 ? 21.355 11.448 -30.883 1.00 97.56 99 ILE A C 1
ATOM 793 O O . ILE A 1 99 ? 22.442 11.072 -31.312 1.00 97.56 99 ILE A O 1
ATOM 797 N N . ALA A 1 100 ? 21.032 12.743 -30.813 1.00 96.44 100 ALA A N 1
ATOM 798 C CA . ALA A 1 100 ? 21.861 13.854 -31.272 1.00 96.44 100 ALA A CA 1
ATOM 799 C C . ALA A 1 100 ? 21.688 15.076 -30.343 1.00 96.44 100 ALA A C 1
ATOM 801 O O . ALA A 1 100 ? 20.648 15.186 -29.692 1.00 96.44 100 ALA A O 1
ATOM 802 N N . PRO A 1 101 ? 22.677 15.992 -30.263 1.00 95.12 101 PRO A N 1
ATOM 803 C CA . PRO A 1 101 ? 23.966 15.981 -30.971 1.00 95.12 101 PRO A CA 1
ATOM 804 C C . PRO A 1 101 ? 24.989 14.986 -30.397 1.00 95.12 101 PRO A C 1
ATOM 806 O O . PRO A 1 101 ? 26.011 14.734 -31.027 1.00 95.12 101 PRO A O 1
ATOM 809 N N . ARG A 1 102 ? 24.738 14.410 -29.214 1.00 95.94 102 ARG A N 1
ATOM 810 C CA . ARG A 1 102 ? 25.574 13.362 -28.611 1.00 95.94 102 ARG A CA 1
ATOM 811 C C . ARG A 1 102 ? 24.690 12.223 -28.097 1.00 95.94 102 ARG A C 1
ATOM 813 O O . ARG A 1 102 ? 23.756 12.518 -27.354 1.00 95.94 102 ARG A O 1
ATOM 820 N N . PRO A 1 103 ? 24.973 10.953 -28.432 1.00 96.75 103 PRO A N 1
ATOM 821 C CA . PRO A 1 103 ? 24.223 9.832 -27.888 1.00 96.75 103 PRO A CA 1
ATOM 822 C C . PRO A 1 103 ? 24.295 9.794 -26.359 1.00 96.75 103 PRO A C 1
ATOM 824 O O . PRO A 1 103 ? 25.383 9.787 -25.781 1.00 96.75 103 PRO A O 1
ATOM 827 N N . TYR A 1 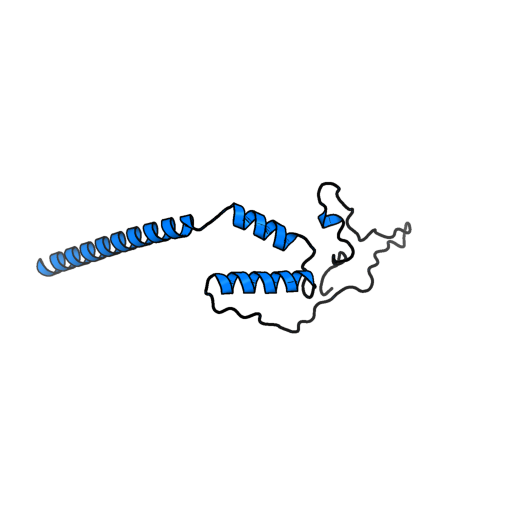104 ? 23.143 9.755 -25.699 1.00 97.00 104 TYR A N 1
ATOM 828 C CA . TYR A 1 104 ? 23.054 9.581 -24.253 1.00 97.00 104 TYR A CA 1
ATOM 829 C C . TYR A 1 104 ? 21.796 8.796 -23.890 1.00 97.00 104 TYR A C 1
ATOM 831 O O . 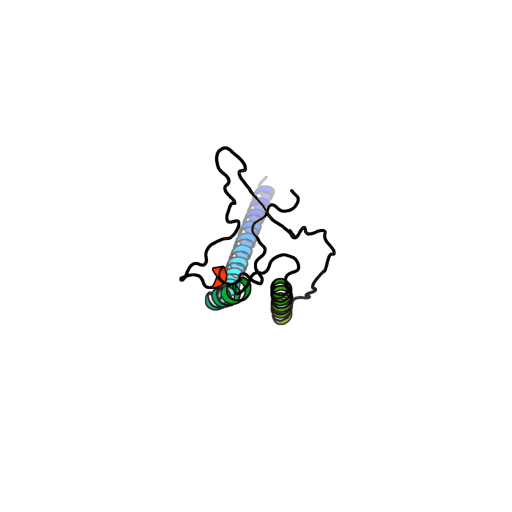TYR A 1 104 ? 20.690 9.165 -24.278 1.00 97.00 104 TYR A O 1
ATOM 839 N N . THR A 1 105 ? 21.962 7.715 -23.129 1.00 96.94 105 THR A N 1
ATOM 840 C CA . THR A 1 105 ? 20.844 6.927 -22.592 1.00 96.94 105 THR A CA 1
ATOM 841 C C . THR A 1 105 ? 20.641 7.284 -21.128 1.00 96.94 105 THR A C 1
ATOM 843 O O . THR A 1 105 ? 21.574 7.176 -20.329 1.00 96.94 105 THR A O 1
ATOM 846 N N . LEU A 1 106 ? 19.426 7.695 -20.766 1.00 95.19 106 LEU A N 1
ATOM 847 C CA . LEU A 1 106 ? 19.110 8.080 -19.394 1.00 95.19 106 LEU A CA 1
ATOM 848 C C . LEU A 1 106 ? 19.056 6.844 -18.491 1.00 95.19 106 LEU A C 1
ATOM 850 O O . LEU A 1 106 ? 18.493 5.807 -18.846 1.00 95.19 106 LEU A O 1
ATOM 854 N N . LYS A 1 107 ? 19.590 6.982 -17.274 1.00 91.62 107 LYS A N 1
ATOM 855 C CA . LYS A 1 107 ? 19.384 6.003 -16.203 1.00 91.62 107 LYS A CA 1
ATOM 856 C C . LYS A 1 107 ? 18.011 6.249 -15.584 1.00 91.62 107 LYS A C 1
ATOM 858 O O . LYS A 1 107 ? 17.829 7.192 -14.826 1.00 91.62 107 LYS A O 1
ATOM 863 N N . LEU A 1 108 ? 17.042 5.400 -15.913 1.00 92.25 108 LEU A N 1
ATOM 864 C CA . LEU A 1 108 ? 15.660 5.505 -15.430 1.00 92.25 108 LEU A CA 1
ATOM 865 C C . LEU A 1 108 ? 15.462 4.739 -14.108 1.00 92.25 108 LEU A C 1
ATOM 867 O O . LEU A 1 108 ? 14.506 3.980 -13.951 1.00 92.25 108 LEU A O 1
ATOM 871 N N . SER A 1 109 ? 16.403 4.843 -13.175 1.00 89.88 109 SER A N 1
ATOM 872 C CA . SER A 1 109 ? 16.361 4.107 -11.907 1.00 89.88 109 SER A CA 1
ATOM 873 C C . SER A 1 109 ? 16.900 4.958 -10.775 1.00 89.88 109 SER A C 1
ATOM 875 O O . SER A 1 109 ? 17.964 5.562 -10.917 1.00 89.88 109 SER A O 1
ATOM 877 N N . GLU A 1 110 ? 16.210 4.931 -9.644 1.00 90.12 110 GLU A N 1
ATOM 878 C CA . GLU A 1 110 ? 16.653 5.612 -8.435 1.00 90.12 110 GLU A CA 1
ATOM 879 C C . GLU A 1 110 ? 17.846 4.877 -7.794 1.00 90.12 110 GLU A C 1
ATOM 881 O O . GLU A 1 110 ? 17.892 3.635 -7.771 1.00 90.12 110 GLU A O 1
ATOM 886 N N . PRO A 1 111 ? 18.855 5.618 -7.304 1.00 91.12 111 PRO A N 1
ATOM 887 C CA . PRO A 1 111 ? 19.956 5.028 -6.560 1.00 91.12 111 PRO A CA 1
ATOM 888 C C . PRO A 1 111 ? 19.472 4.524 -5.195 1.00 91.12 111 PRO A C 1
ATOM 890 O O . PRO A 1 111 ? 18.531 5.056 -4.617 1.00 91.12 111 PRO A O 1
ATOM 893 N N . ALA A 1 112 ? 20.148 3.503 -4.663 1.00 93.25 112 ALA A N 1
ATOM 894 C CA . ALA A 1 112 ? 19.907 3.093 -3.283 1.00 93.25 112 ALA A CA 1
ATOM 895 C C . ALA A 1 112 ? 20.560 4.100 -2.326 1.00 93.25 112 ALA A C 1
ATOM 897 O O . ALA A 1 112 ? 21.661 4.587 -2.593 1.00 93.25 112 ALA A O 1
ATOM 898 N N . ILE A 1 113 ? 19.897 4.367 -1.208 1.00 94.56 113 ILE A N 1
ATOM 899 C CA . ILE A 1 113 ? 20.339 5.261 -0.144 1.00 94.56 113 ILE A CA 1
ATOM 900 C C . ILE A 1 113 ? 20.640 4.402 1.085 1.00 94.56 113 ILE A C 1
ATOM 902 O O . ILE A 1 113 ? 19.782 3.668 1.560 1.00 94.56 113 ILE A O 1
ATOM 906 N N . ALA A 1 114 ? 21.860 4.489 1.621 1.00 93.81 114 ALA A N 1
ATOM 907 C CA . ALA A 1 114 ? 22.301 3.620 2.717 1.00 93.81 114 ALA A CA 1
ATOM 908 C C . ALA A 1 114 ? 21.458 3.764 3.999 1.00 93.81 114 ALA A C 1
ATOM 910 O O . ALA A 1 114 ? 21.266 2.788 4.719 1.00 93.81 114 ALA A O 1
ATOM 911 N N . SER A 1 115 ? 20.938 4.964 4.272 1.00 94.06 115 SER A N 1
ATOM 912 C CA . SER A 1 115 ? 20.068 5.237 5.423 1.00 94.06 115 SER A CA 1
ATOM 913 C C . SER A 1 115 ? 18.628 4.752 5.236 1.00 94.06 115 SER A C 1
ATOM 915 O O . SER A 1 115 ? 17.862 4.779 6.194 1.00 94.06 115 SER A O 1
ATOM 917 N N . ASP A 1 116 ? 18.247 4.328 4.029 1.00 90.12 116 ASP A N 1
ATOM 918 C CA . ASP A 1 116 ? 16.899 3.867 3.719 1.00 90.12 116 ASP A CA 1
ATOM 919 C C . ASP A 1 116 ? 16.936 2.533 2.972 1.00 90.12 116 ASP A C 1
ATOM 921 O O . ASP A 1 116 ? 17.048 2.452 1.746 1.00 90.12 116 ASP A O 1
ATOM 925 N N . SER A 1 117 ? 16.778 1.462 3.746 1.00 87.56 117 SER A N 1
ATOM 926 C CA . SER A 1 117 ? 16.739 0.097 3.223 1.00 87.56 117 SER A CA 1
ATOM 927 C C . SER A 1 117 ? 15.656 -0.132 2.159 1.00 87.56 117 SER A C 1
ATOM 929 O O . SER A 1 117 ? 15.845 -0.994 1.296 1.00 87.56 117 SER A O 1
ATOM 931 N N . SER A 1 118 ? 14.562 0.641 2.154 1.00 88.44 118 SER A N 1
ATOM 932 C CA . SER A 1 118 ? 13.469 0.480 1.185 1.00 88.44 118 SER A CA 1
ATOM 933 C C . SER A 1 118 ? 13.906 0.780 -0.253 1.00 88.44 118 SER A C 1
ATOM 935 O O . SER A 1 118 ? 13.525 0.066 -1.180 1.00 88.44 118 SER A O 1
ATOM 937 N N . THR A 1 119 ? 14.839 1.717 -0.434 1.00 90.19 119 THR A N 1
ATOM 938 C CA . THR A 1 119 ? 15.404 2.092 -1.746 1.00 90.19 119 THR A CA 1
ATOM 939 C C . THR A 1 119 ? 16.200 0.966 -2.421 1.00 90.19 119 THR A C 1
ATOM 941 O O . THR A 1 119 ? 16.481 1.005 -3.622 1.00 90.19 119 THR A O 1
ATOM 944 N N . SER A 1 120 ? 16.573 -0.070 -1.662 1.00 91.88 120 SER A N 1
ATOM 945 C CA . SER A 1 120 ? 17.285 -1.241 -2.176 1.00 91.88 120 SER A CA 1
ATOM 946 C C . SER A 1 120 ? 16.353 -2.366 -2.658 1.00 91.88 120 SER A C 1
ATOM 948 O O . SER A 1 120 ? 16.812 -3.286 -3.340 1.00 91.88 120 SER A O 1
ATOM 950 N N . GLN A 1 121 ? 15.040 -2.279 -2.398 1.00 92.12 121 GLN A N 1
ATOM 951 C CA . GLN A 1 121 ? 14.037 -3.324 -2.676 1.00 92.12 121 GLN A CA 1
ATOM 952 C C . GLN A 1 121 ? 13.584 -3.376 -4.151 1.00 92.12 121 GLN A C 1
ATOM 954 O O . GLN A 1 121 ? 12.403 -3.456 -4.489 1.00 92.12 121 GLN A O 1
ATOM 959 N N . ARG A 1 122 ? 14.547 -3.362 -5.077 1.00 88.12 122 ARG A N 1
ATOM 960 C CA . ARG A 1 122 ? 14.319 -3.153 -6.519 1.00 88.12 122 ARG A CA 1
ATOM 961 C C . ARG A 1 122 ? 13.561 -4.268 -7.239 1.00 88.12 122 ARG A C 1
ATOM 963 O O . ARG A 1 122 ? 13.071 -4.038 -8.335 1.00 88.12 122 ARG A O 1
ATOM 970 N N . ARG A 1 123 ? 13.516 -5.481 -6.678 1.00 89.38 123 ARG A N 1
ATOM 971 C CA . ARG A 1 123 ? 12.832 -6.624 -7.314 1.00 89.38 123 ARG A CA 1
ATOM 972 C C . ARG A 1 123 ? 11.311 -6.500 -7.265 1.00 89.38 123 ARG A C 1
ATOM 974 O O . ARG A 1 123 ? 10.642 -7.061 -8.122 1.00 89.38 123 ARG A O 1
ATOM 981 N N . GLU A 1 124 ? 10.795 -5.798 -6.262 1.00 91.50 124 GLU A N 1
ATOM 982 C CA . GLU A 1 124 ? 9.357 -5.622 -6.028 1.00 91.50 124 GLU A CA 1
ATOM 983 C C . GLU A 1 124 ? 8.875 -4.229 -6.412 1.00 91.50 124 GLU A C 1
ATOM 985 O O . GLU A 1 124 ? 7.698 -4.032 -6.693 1.00 91.50 124 GLU A O 1
ATOM 990 N N . GLN A 1 125 ? 9.783 -3.256 -6.414 1.00 90.88 125 GLN A N 1
ATOM 991 C CA . GLN A 1 125 ? 9.476 -1.886 -6.777 1.00 90.88 125 GLN A CA 1
ATOM 992 C C . GLN A 1 125 ? 9.105 -1.797 -8.260 1.00 90.88 125 GLN A C 1
ATOM 994 O O . GLN A 1 125 ? 9.811 -2.322 -9.126 1.00 90.88 125 GLN A O 1
ATOM 999 N N . LEU A 1 126 ? 8.024 -1.072 -8.561 1.00 92.00 126 LEU A N 1
ATOM 1000 C CA . LEU A 1 126 ? 7.740 -0.718 -9.945 1.00 92.00 126 LEU A CA 1
ATOM 1001 C C . LEU A 1 126 ? 8.866 0.171 -10.483 1.00 92.00 126 LEU A C 1
ATOM 1003 O O . LEU A 1 126 ? 9.354 1.052 -9.771 1.00 92.00 126 LEU A O 1
ATOM 1007 N N . PRO A 1 127 ? 9.267 -0.007 -11.749 1.00 91.75 127 PRO A N 1
ATOM 1008 C CA . PRO A 1 127 ? 10.130 0.970 -12.395 1.00 91.75 127 PRO A CA 1
ATOM 1009 C C . PRO A 1 127 ? 9.519 2.379 -12.346 1.00 91.75 127 PRO A C 1
ATOM 1011 O O . PRO A 1 127 ? 8.314 2.520 -12.202 1.00 91.75 127 PRO A O 1
ATOM 1014 N N . THR A 1 128 ? 10.315 3.429 -12.557 1.00 91.56 128 THR A N 1
ATOM 1015 C CA . THR A 1 128 ? 9.778 4.789 -12.734 1.00 91.56 128 THR A CA 1
ATOM 1016 C C . THR A 1 128 ? 9.087 4.932 -14.096 1.00 91.56 128 THR A C 1
ATOM 1018 O O . THR A 1 128 ? 9.668 4.614 -15.134 1.00 91.56 128 THR A O 1
ATOM 1021 N N . TYR A 1 129 ? 7.835 5.371 -14.130 1.00 93.19 129 TYR A N 1
ATOM 1022 C CA . TYR A 1 129 ? 7.072 5.553 -15.369 1.00 93.19 129 TYR A CA 1
ATOM 1023 C C . TYR A 1 129 ? 5.858 6.445 -15.117 1.00 93.19 129 TYR A C 1
ATOM 1025 O O . TYR A 1 129 ? 5.456 6.640 -13.971 1.00 93.19 129 TYR A O 1
ATOM 1033 N N . ASN A 1 130 ? 5.265 6.943 -16.199 1.00 93.69 130 ASN A N 1
ATOM 1034 C CA . ASN A 1 130 ? 3.976 7.618 -16.157 1.00 93.69 130 ASN A CA 1
ATOM 1035 C C . ASN A 1 130 ? 2.889 6.579 -16.437 1.00 93.69 130 ASN A C 1
ATOM 1037 O O . ASN A 1 130 ? 2.901 5.934 -17.486 1.00 93.69 130 ASN A O 1
ATOM 1041 N N . ALA A 1 131 ? 1.969 6.379 -15.498 1.00 94.19 131 ALA A N 1
ATOM 1042 C CA . ALA A 1 131 ? 0.848 5.478 -15.725 1.00 94.19 131 ALA A CA 1
ATOM 1043 C C . ALA A 1 131 ? -0.093 6.069 -16.790 1.00 94.19 131 ALA A C 1
ATOM 1045 O O . ALA A 1 131 ? -0.415 7.254 -16.733 1.00 94.19 131 ALA A O 1
ATOM 1046 N N . TYR A 1 132 ? -0.548 5.225 -17.722 1.00 93.50 132 TYR A N 1
ATOM 1047 C CA . TYR A 1 132 ? -1.510 5.551 -18.791 1.00 93.50 132 TYR A CA 1
ATOM 1048 C C . TYR A 1 132 ? -1.037 6.539 -19.875 1.00 93.50 132 TYR A C 1
ATOM 1050 O O . TYR A 1 132 ? -1.874 7.048 -20.618 1.00 93.50 132 TYR A O 1
ATOM 1058 N N . SER A 1 133 ? 0.269 6.805 -19.986 1.00 90.06 133 SER A N 1
ATOM 1059 C CA . SER A 1 133 ? 0.841 7.576 -21.106 1.00 90.06 133 SER A CA 1
ATOM 1060 C C . SER A 1 133 ? 0.942 6.775 -22.396 1.00 90.06 133 SER A C 1
ATOM 1062 O O . SER A 1 133 ? 1.296 5.577 -22.281 1.00 90.06 133 SER A O 1
#

Radius of gyration: 28.41 Å; chains: 1; bounding box: 74×49×62 Å

Sequence (133 aa):
MFVKKSLSLLLLCAFSTSALAQQSAQTTLEAKFDSFLSPANQREWMRRLSARPHHLGSAYGKQNAEWMASMFRSWGYETEIVSYDVLFPTPKTRLVQMIAPRPYTLKLSEPAIASDSSTSQRREQLPTYNAYS

pLDDT: mean 90.48, std 11.62, range [52.53, 98.56]

Foldseek 3Di:
DVVVVVVVVVVVVVVVVVVVVVVVVVVVVVVVVVVPDDPVVVVVLCCQLLVEDQDPPAPSVVVNLVVVQVVCVVVPDDGDDDDDDDDWDADPDDWDWDPPPDTDTDDQADDDDPVDPHSVRVVRDGGDDDIPD

Secondary structure (DSSP, 8-state):
-HHHHHHHHHHHHHHHHHHHHHHHHHHHHHHHHHHT--HHHHHHHHHHHTSS---TT-HHHHHHHHHHHHHHHHTT---------------S----EE-SSS-EE---SPPPBTTBGGGG-TTTSPPS--TT-